Protein AF-A0A933DSN7-F1 (afdb_monomer_lite)

Structure (mmCIF, N/CA/C/O backbone):
data_AF-A0A933DSN7-F1
#
_entry.id   AF-A0A933DSN7-F1
#
loop_
_at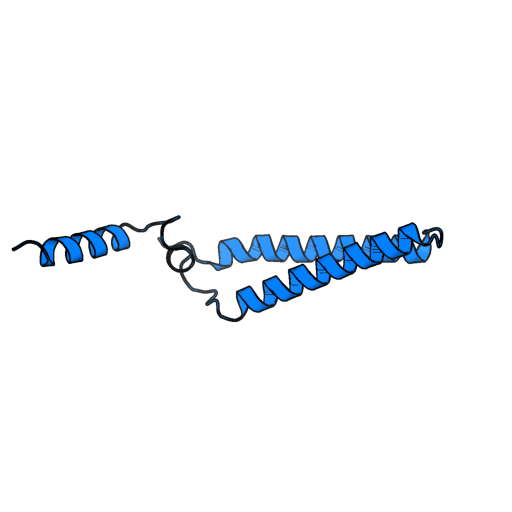om_site.group_PDB
_atom_site.id
_atom_site.type_symbol
_atom_site.label_atom_id
_atom_site.label_alt_id
_atom_site.label_comp_id
_atom_site.label_asym_id
_atom_site.label_entity_id
_atom_site.label_seq_id
_atom_site.pdbx_PDB_ins_code
_atom_site.Cartn_x
_atom_site.Cartn_y
_atom_site.Cartn_z
_atom_site.occupancy
_atom_site.B_iso_or_equiv
_atom_site.auth_seq_id
_atom_site.auth_comp_id
_atom_site.auth_asym_id
_atom_site.auth_atom_id
_atom_site.pdbx_PDB_model_num
ATOM 1 N N . MET A 1 1 ? -27.688 4.779 15.778 1.00 58.72 1 MET A N 1
ATOM 2 C CA . MET A 1 1 ? -27.150 3.624 15.025 1.00 58.72 1 MET A CA 1
ATOM 3 C C . MET A 1 1 ? -25.655 3.838 14.874 1.00 58.72 1 MET A C 1
ATOM 5 O O . MET A 1 1 ? -25.272 4.900 14.402 1.00 58.72 1 MET A O 1
ATOM 9 N N . SER A 1 2 ? -24.823 2.911 15.347 1.00 68.38 2 SER A N 1
ATOM 10 C CA . SER A 1 2 ? -23.366 2.986 15.194 1.00 68.38 2 SER A CA 1
ATOM 11 C C . SER A 1 2 ? -22.962 2.584 13.775 1.00 68.38 2 SER A C 1
ATOM 13 O O . SER A 1 2 ? -23.466 1.597 13.242 1.00 68.38 2 SER A O 1
ATOM 15 N N . ILE A 1 3 ? -22.063 3.352 13.154 1.00 77.06 3 ILE A N 1
ATOM 16 C CA . ILE A 1 3 ? -21.482 2.988 11.859 1.00 77.06 3 ILE A CA 1
ATOM 17 C C . ILE A 1 3 ? -20.335 2.006 12.131 1.00 77.06 3 ILE A C 1
ATOM 19 O O . ILE A 1 3 ? -19.421 2.343 12.897 1.00 77.06 3 ILE A O 1
ATOM 23 N N . PRO A 1 4 ? -20.383 0.794 11.565 1.00 81.44 4 PRO A N 1
ATOM 24 C CA . PRO A 1 4 ? -19.361 -0.208 11.812 1.00 81.44 4 PRO A CA 1
ATOM 25 C C . PRO A 1 4 ? -18.077 0.117 11.037 1.00 81.44 4 PRO A C 1
ATOM 27 O O . PRO A 1 4 ? -18.127 0.593 9.905 1.00 81.44 4 PRO A O 1
ATOM 30 N N . PHE A 1 5 ? -16.915 -0.160 11.630 1.00 80.31 5 PHE A N 1
ATOM 31 C CA . PHE A 1 5 ? -15.607 0.206 11.068 1.00 80.31 5 PHE A CA 1
ATOM 32 C C . PHE A 1 5 ? -15.333 -0.398 9.678 1.00 80.31 5 PHE A C 1
ATOM 34 O O . PHE A 1 5 ? -14.698 0.240 8.831 1.00 80.31 5 PHE A O 1
ATOM 41 N N . TRP A 1 6 ? -15.902 -1.574 9.384 1.00 79.75 6 TRP A N 1
ATOM 42 C CA . TRP A 1 6 ? -15.783 -2.211 8.069 1.00 79.75 6 TRP A CA 1
ATOM 43 C C . TRP A 1 6 ? -16.280 -1.335 6.908 1.00 79.75 6 TRP A C 1
ATOM 45 O O . TRP A 1 6 ? -15.747 -1.451 5.804 1.00 79.75 6 TRP A O 1
ATOM 55 N N . SER A 1 7 ? -17.238 -0.424 7.126 1.00 81.56 7 SER A N 1
ATOM 56 C CA . SER A 1 7 ? -17.764 0.420 6.045 1.00 81.56 7 SER A CA 1
ATOM 57 C C . SER A 1 7 ? -16.727 1.409 5.499 1.00 81.56 7 SER A C 1
ATOM 59 O O . SER A 1 7 ? -16.822 1.810 4.343 1.00 81.56 7 SER A O 1
ATOM 61 N N . MET A 1 8 ? -15.732 1.793 6.308 1.00 81.12 8 MET A N 1
ATOM 62 C CA . MET A 1 8 ? -14.584 2.593 5.860 1.00 81.12 8 MET A CA 1
ATOM 63 C C . MET A 1 8 ? -13.444 1.728 5.320 1.00 81.12 8 MET A C 1
ATOM 65 O O . MET A 1 8 ? -12.763 2.132 4.378 1.00 81.12 8 MET A O 1
ATOM 69 N N . LEU A 1 9 ? -13.241 0.536 5.884 1.00 82.00 9 LEU A N 1
ATOM 70 C CA . LEU A 1 9 ? -12.156 -0.340 5.450 1.00 82.00 9 LEU A CA 1
ATOM 71 C C . LEU A 1 9 ? -12.354 -0.883 4.040 1.00 82.00 9 LEU A C 1
ATOM 73 O O . LEU A 1 9 ? -11.401 -0.914 3.271 1.00 82.00 9 LEU A O 1
ATOM 77 N N . VAL A 1 10 ? -13.575 -1.288 3.687 1.00 85.62 10 VAL A N 1
ATOM 78 C CA . VAL A 1 10 ? -13.874 -1.874 2.371 1.00 85.62 10 VAL A CA 1
ATOM 79 C C . VAL A 1 10 ? -13.419 -0.979 1.204 1.00 85.62 10 VAL A C 1
ATOM 81 O O . VAL A 1 10 ? -12.652 -1.463 0.368 1.00 85.62 10 VAL A O 1
ATOM 84 N N . PRO A 1 11 ? -13.812 0.310 1.117 1.00 88.31 11 PRO A N 1
ATOM 85 C CA . PRO A 1 11 ? -13.353 1.176 0.031 1.00 88.31 11 PRO A CA 1
ATOM 86 C C . PRO A 1 11 ? -11.839 1.428 0.072 1.00 88.31 11 PRO A C 1
ATOM 88 O O . PRO A 1 11 ? -11.209 1.512 -0.982 1.00 88.31 11 PRO A O 1
ATOM 91 N N . TYR A 1 12 ? -11.233 1.488 1.261 1.00 84.81 12 TYR A N 1
ATOM 92 C CA . TYR A 1 12 ? -9.784 1.642 1.406 1.00 84.81 12 TYR A CA 1
ATOM 93 C C . TYR A 1 12 ? -9.011 0.415 0.897 1.00 84.81 12 TYR A C 1
ATOM 95 O O . TYR A 1 12 ? -8.049 0.552 0.141 1.00 84.81 12 TYR A O 1
ATOM 103 N N . THR A 1 13 ? -9.454 -0.796 1.239 1.00 84.19 13 THR A N 1
ATOM 104 C CA . THR A 1 13 ? -8.858 -2.035 0.729 1.00 84.19 13 THR A CA 1
ATOM 105 C C . THR A 1 13 ? -9.013 -2.135 -0.786 1.00 84.19 13 THR A C 1
ATOM 107 O O . THR A 1 13 ? -8.063 -2.505 -1.471 1.00 84.19 13 THR A O 1
ATOM 110 N N . LEU A 1 14 ? -10.170 -1.748 -1.329 1.00 89.75 14 LEU A N 1
ATOM 111 C CA . LEU A 1 14 ? -10.402 -1.737 -2.775 1.00 89.75 14 LEU A CA 1
ATOM 112 C C . LEU A 1 14 ? -9.453 -0.764 -3.494 1.00 89.75 14 LEU A C 1
ATOM 114 O O . LEU A 1 14 ? -8.879 -1.115 -4.525 1.00 89.75 14 LEU A O 1
ATOM 118 N N . TYR A 1 15 ? -9.215 0.415 -2.911 1.00 88.38 15 TYR A N 1
ATOM 119 C CA . TYR A 1 15 ? -8.207 1.359 -3.394 1.00 88.38 15 TYR A CA 1
ATOM 120 C C . TYR A 1 15 ? -6.792 0.759 -3.379 1.00 88.38 15 TYR A C 1
ATOM 122 O O . TYR A 1 15 ? -6.090 0.848 -4.384 1.00 88.38 15 TYR A O 1
ATOM 130 N N . LEU A 1 16 ? -6.382 0.104 -2.286 1.00 84.56 16 LEU A N 1
ATOM 131 C CA . LEU A 1 16 ? -5.061 -0.532 -2.192 1.00 84.56 16 LEU A CA 1
ATOM 132 C C . LEU A 1 16 ? -4.867 -1.645 -3.227 1.00 84.56 16 LEU A C 1
ATOM 134 O O . LEU A 1 16 ? -3.791 -1.751 -3.814 1.00 84.56 16 LEU A O 1
ATOM 138 N N . VAL A 1 17 ? -5.901 -2.452 -3.476 1.00 86.12 17 VAL A N 1
ATOM 139 C CA . VAL A 1 17 ? -5.864 -3.490 -4.514 1.00 86.12 17 VAL A CA 1
ATOM 140 C C . VAL A 1 17 ? -5.689 -2.856 -5.893 1.00 86.12 17 VAL A C 1
ATOM 142 O O . VAL A 1 17 ? -4.810 -3.271 -6.646 1.00 86.12 17 VAL A O 1
ATOM 145 N N . LEU A 1 18 ? -6.478 -1.827 -6.216 1.00 90.06 18 LEU A N 1
ATOM 146 C CA . LEU A 1 18 ? -6.389 -1.138 -7.505 1.00 90.06 18 LEU A CA 1
ATOM 147 C C . LEU A 1 18 ? -5.016 -0.482 -7.703 1.00 90.06 18 LEU A C 1
ATOM 149 O O . LEU A 1 18 ? -4.410 -0.613 -8.764 1.00 90.06 18 LEU A O 1
ATOM 153 N N .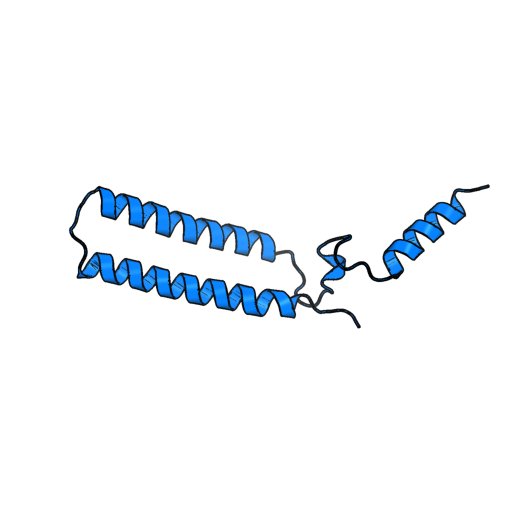 PHE A 1 19 ? -4.495 0.153 -6.657 1.00 84.56 19 PHE A N 1
ATOM 154 C CA . PHE A 1 19 ? -3.155 0.725 -6.640 1.00 84.56 19 PHE A CA 1
ATOM 155 C C . PHE A 1 19 ? -2.066 -0.339 -6.860 1.00 84.56 19 PHE A C 1
ATOM 157 O O . PHE A 1 19 ? -1.171 -0.136 -7.678 1.00 84.56 19 PHE A O 1
ATOM 164 N N . GLY A 1 20 ? -2.175 -1.503 -6.211 1.00 83.62 20 GLY A N 1
ATOM 165 C CA . GLY A 1 20 ? -1.265 -2.630 -6.426 1.00 83.62 20 GLY A CA 1
ATOM 166 C C . GLY A 1 20 ? -1.311 -3.184 -7.856 1.00 83.62 20 GLY A C 1
ATOM 167 O O . GLY A 1 20 ? -0.266 -3.501 -8.423 1.00 83.62 20 GLY A O 1
ATOM 168 N N . VAL A 1 21 ? -2.499 -3.256 -8.469 1.00 89.06 21 VAL A N 1
ATOM 169 C CA . VAL A 1 21 ? -2.658 -3.675 -9.873 1.00 89.06 21 VAL A CA 1
ATOM 170 C C . VAL A 1 21 ? -1.987 -2.682 -10.820 1.00 89.06 21 VAL A C 1
ATOM 172 O O . VAL A 1 21 ? -1.223 -3.104 -11.686 1.00 89.06 21 VAL A O 1
ATOM 175 N N . LEU A 1 22 ? -2.225 -1.378 -10.647 1.00 86.56 22 LEU A N 1
ATOM 176 C CA . LEU A 1 22 ? -1.579 -0.344 -11.464 1.00 86.56 22 LEU A CA 1
ATOM 177 C C . LEU A 1 22 ? -0.056 -0.398 -11.323 1.00 86.56 22 LEU A C 1
ATOM 179 O O . LEU A 1 22 ? 0.654 -0.406 -12.324 1.00 86.56 22 LEU A O 1
ATOM 183 N N . ALA A 1 23 ? 0.441 -0.567 -10.099 1.00 83.25 23 ALA A N 1
ATOM 184 C CA . ALA A 1 23 ? 1.866 -0.717 -9.858 1.00 83.25 23 ALA A CA 1
ATOM 185 C C . ALA A 1 23 ? 2.471 -1.946 -10.554 1.00 83.25 23 ALA A C 1
ATOM 187 O O . ALA A 1 23 ? 3.565 -1.869 -11.111 1.00 83.25 23 ALA A O 1
ATOM 188 N N . ALA A 1 24 ? 1.767 -3.080 -10.563 1.00 83.44 24 ALA A N 1
ATOM 189 C CA . ALA A 1 24 ? 2.209 -4.268 -11.289 1.00 83.44 24 ALA A CA 1
ATOM 190 C C . ALA A 1 24 ? 2.228 -4.040 -12.811 1.00 83.44 24 ALA A C 1
ATOM 192 O O . ALA A 1 24 ? 3.145 -4.507 -13.491 1.00 83.44 24 ALA A O 1
ATOM 193 N N . VAL A 1 25 ? 1.248 -3.300 -13.343 1.00 86.94 25 VAL A N 1
ATOM 194 C CA . VAL A 1 25 ? 1.212 -2.903 -14.758 1.00 86.94 25 VAL A CA 1
ATOM 195 C C . VAL A 1 25 ? 2.394 -1.999 -15.104 1.00 86.94 25 VAL A C 1
ATOM 197 O O . VAL A 1 25 ? 3.006 -2.212 -16.151 1.00 86.94 25 VAL A O 1
ATOM 200 N N . ASP A 1 26 ? 2.763 -1.062 -14.231 1.00 81.50 26 ASP A N 1
ATOM 201 C CA . ASP A 1 26 ? 3.919 -0.178 -14.428 1.00 81.50 26 ASP A CA 1
ATOM 202 C C . ASP A 1 26 ? 5.237 -0.963 -14.441 1.00 81.50 26 ASP A C 1
ATOM 204 O O . ASP A 1 26 ? 6.072 -0.777 -15.331 1.00 81.50 26 ASP A O 1
ATOM 208 N N . VAL A 1 27 ? 5.399 -1.914 -13.515 1.00 81.81 27 VAL A N 1
ATOM 209 C CA . VAL A 1 27 ? 6.548 -2.835 -13.508 1.00 81.81 27 VAL A CA 1
ATOM 210 C C . VAL A 1 27 ? 6.599 -3.644 -14.802 1.00 81.81 27 VAL A C 1
ATOM 212 O O . VAL A 1 27 ? 7.656 -3.732 -15.429 1.00 81.81 27 VAL A O 1
ATOM 215 N N . TYR A 1 28 ? 5.468 -4.209 -15.235 1.00 84.50 28 TYR A N 1
ATOM 216 C CA . TYR A 1 28 ? 5.388 -4.964 -16.485 1.00 84.50 28 TYR A CA 1
ATOM 217 C C . TYR A 1 28 ? 5.752 -4.099 -17.699 1.00 84.50 28 TYR A C 1
ATOM 219 O O . TYR A 1 28 ? 6.567 -4.514 -18.528 1.00 84.50 28 TYR A O 1
ATOM 227 N N . HIS A 1 29 ? 5.196 -2.887 -17.788 1.00 82.81 29 HIS A N 1
ATOM 228 C CA . HIS A 1 29 ? 5.500 -1.943 -18.860 1.00 82.81 29 HIS A CA 1
ATOM 229 C C . HIS A 1 29 ? 6.985 -1.596 -18.888 1.00 82.81 29 HIS A C 1
ATOM 231 O O . HIS A 1 29 ? 7.583 -1.588 -19.962 1.00 82.81 29 HIS A O 1
ATOM 237 N N . MET A 1 30 ? 7.604 -1.368 -17.730 1.00 78.12 30 MET A N 1
ATOM 238 C CA . MET A 1 30 ? 9.027 -1.049 -17.671 1.00 78.12 30 MET A CA 1
ATOM 239 C C . MET A 1 30 ? 9.902 -2.242 -18.066 1.00 78.12 30 MET A C 1
ATOM 241 O O . MET A 1 30 ? 10.847 -2.071 -18.829 1.00 78.12 30 MET A O 1
ATOM 245 N N . VAL A 1 31 ? 9.583 -3.454 -17.607 1.00 80.19 31 VAL A N 1
ATOM 246 C CA . VAL A 1 31 ? 10.336 -4.663 -17.984 1.00 80.19 31 VAL A CA 1
ATOM 247 C C . VAL A 1 31 ? 10.213 -4.950 -19.484 1.00 80.19 31 VAL A C 1
ATOM 249 O O . VAL A 1 31 ? 11.169 -5.427 -20.096 1.00 80.19 31 VAL A O 1
ATOM 252 N N . ARG A 1 32 ? 9.052 -4.670 -20.092 1.00 80.94 32 ARG A N 1
ATOM 253 C CA . ARG A 1 32 ? 8.789 -5.000 -21.499 1.00 80.94 32 ARG A CA 1
ATOM 254 C C . ARG A 1 32 ? 9.197 -3.910 -22.491 1.00 80.94 32 ARG A C 1
ATOM 256 O O . ARG A 1 32 ? 9.673 -4.244 -23.574 1.00 80.94 32 ARG A O 1
ATOM 263 N N . PHE A 1 33 ? 8.978 -2.645 -22.149 1.00 81.12 33 PHE A N 1
ATOM 264 C CA . PHE A 1 33 ? 9.121 -1.495 -23.051 1.00 81.12 33 PHE A CA 1
ATOM 265 C C . PHE A 1 33 ? 10.088 -0.428 -22.526 1.00 81.12 33 PHE A C 1
ATOM 267 O O . PHE A 1 33 ? 10.396 0.525 -23.240 1.00 81.12 33 PHE A O 1
ATOM 274 N N . GLY A 1 34 ? 10.560 -0.555 -21.285 1.00 63.91 34 GLY A N 1
ATOM 275 C CA . GLY A 1 34 ? 11.436 0.425 -20.662 1.00 63.91 34 GLY A CA 1
ATOM 276 C C . GLY A 1 34 ? 12.859 0.364 -21.207 1.00 63.91 34 GLY A C 1
ATOM 277 O O . GLY A 1 34 ? 13.502 -0.682 -21.244 1.00 63.91 34 GLY A O 1
ATOM 278 N N . THR A 1 35 ? 13.391 1.525 -21.575 1.00 64.06 35 THR A N 1
ATOM 279 C CA . THR A 1 35 ? 14.826 1.728 -21.779 1.00 64.06 35 THR A CA 1
ATOM 280 C C . THR A 1 35 ? 15.543 1.503 -20.442 1.00 64.06 35 THR A C 1
ATOM 282 O O . THR A 1 35 ? 15.173 2.128 -19.443 1.00 64.06 35 THR A O 1
ATOM 285 N N . PHE A 1 36 ? 16.566 0.639 -20.411 1.00 68.12 36 PHE A N 1
ATOM 286 C CA . PHE A 1 36 ? 17.360 0.281 -19.218 1.00 68.12 36 PHE A CA 1
ATOM 287 C C . PHE A 1 36 ? 18.283 1.420 -18.736 1.00 68.12 36 PHE A C 1
ATOM 289 O O . PHE A 1 36 ? 19.491 1.256 -18.579 1.00 68.12 36 PHE A O 1
ATOM 296 N N . GLY A 1 37 ? 17.724 2.611 -18.524 1.00 74.69 37 GLY A N 1
ATOM 297 C CA . GLY A 1 37 ? 18.420 3.736 -17.915 1.00 74.69 37 GLY A CA 1
ATOM 298 C C . GLY A 1 37 ? 18.450 3.607 -16.393 1.00 74.69 37 GLY A C 1
ATOM 299 O O . GLY A 1 37 ? 17.450 3.249 -15.770 1.00 74.69 37 GLY A O 1
ATOM 300 N N . MET A 1 38 ? 19.578 3.966 -15.779 1.00 74.62 38 MET A N 1
ATOM 301 C CA . MET A 1 38 ? 19.760 3.932 -14.321 1.00 74.62 38 MET A CA 1
ATOM 302 C C . MET A 1 38 ? 18.715 4.777 -13.566 1.00 74.62 38 MET A C 1
ATOM 304 O O . MET A 1 38 ? 18.295 4.414 -12.471 1.00 74.62 38 MET A O 1
ATOM 308 N N . VAL A 1 39 ? 18.231 5.861 -14.185 1.00 80.25 39 VAL A N 1
ATOM 309 C CA . VAL A 1 39 ? 17.160 6.717 -13.645 1.00 80.25 39 VAL A CA 1
ATOM 310 C C . VAL A 1 39 ? 15.819 5.976 -13.569 1.00 80.25 39 VAL A C 1
ATOM 312 O O . VAL A 1 39 ? 15.157 6.041 -12.537 1.00 80.25 39 VAL A O 1
ATOM 315 N N . ASN A 1 40 ? 15.441 5.223 -14.609 1.00 77.75 40 ASN A N 1
ATOM 316 C CA . ASN A 1 40 ? 14.203 4.430 -14.612 1.00 77.75 40 ASN A CA 1
ATOM 317 C C . ASN A 1 40 ? 14.250 3.317 -13.562 1.00 77.75 40 ASN A C 1
ATOM 319 O O . ASN A 1 40 ? 13.270 3.092 -12.856 1.00 77.75 40 ASN A O 1
ATOM 323 N N . PHE A 1 41 ? 15.406 2.664 -13.412 1.00 77.44 41 PHE A N 1
ATOM 324 C CA . PHE A 1 41 ? 15.600 1.658 -12.371 1.00 77.44 41 PHE A CA 1
ATOM 325 C C . PHE A 1 41 ? 15.413 2.246 -10.965 1.00 77.44 41 PHE A C 1
ATOM 327 O O . PHE A 1 41 ? 14.671 1.684 -10.162 1.00 77.44 41 PHE A O 1
ATOM 334 N N . LEU A 1 42 ? 16.044 3.390 -10.676 1.00 83.62 42 LEU A N 1
ATOM 335 C CA . LEU A 1 42 ? 15.924 4.048 -9.374 1.00 83.62 42 LEU A CA 1
ATOM 336 C C . LEU A 1 42 ? 14.485 4.505 -9.094 1.00 83.62 42 LEU A C 1
ATOM 338 O O . LEU A 1 42 ? 13.993 4.313 -7.983 1.00 83.62 42 LEU A O 1
ATOM 342 N N . ALA A 1 43 ? 13.804 5.072 -10.094 1.00 81.50 43 ALA A N 1
ATOM 343 C CA . ALA A 1 43 ? 12.411 5.490 -9.971 1.00 81.50 43 ALA A CA 1
ATOM 344 C C . ALA A 1 43 ? 11.487 4.301 -9.658 1.00 81.50 43 ALA A C 1
ATOM 346 O O . ALA A 1 43 ? 10.686 4.382 -8.726 1.00 81.50 43 ALA A O 1
ATOM 347 N N . LEU A 1 44 ? 11.646 3.176 -10.365 1.00 79.62 44 LEU A N 1
ATOM 348 C CA . LEU A 1 44 ? 10.867 1.966 -10.097 1.00 79.62 44 LEU A CA 1
ATOM 349 C C . LEU A 1 44 ? 11.189 1.377 -8.720 1.00 79.62 44 LEU A C 1
ATOM 351 O O . LEU A 1 44 ? 10.276 0.981 -8.002 1.00 79.62 44 LEU A O 1
ATOM 355 N N . PHE A 1 45 ? 12.464 1.340 -8.327 1.00 81.94 45 PHE A N 1
ATOM 356 C CA . PHE A 1 45 ? 12.871 0.850 -7.012 1.00 81.94 45 PHE A CA 1
ATOM 357 C C . PHE A 1 45 ? 12.236 1.666 -5.881 1.00 81.94 45 PHE A C 1
ATOM 359 O O . PHE A 1 45 ? 11.657 1.087 -4.965 1.00 81.94 45 PHE A O 1
ATOM 366 N N . LEU A 1 46 ? 12.296 3.000 -5.961 1.00 86.56 46 LEU A N 1
ATOM 367 C CA . LEU A 1 46 ? 11.683 3.891 -4.971 1.00 86.56 46 LEU A CA 1
ATOM 368 C C . LEU A 1 46 ? 10.162 3.749 -4.942 1.00 86.56 46 LEU A C 1
ATOM 370 O O . LEU A 1 46 ? 9.574 3.721 -3.861 1.00 86.56 46 LEU A O 1
ATOM 374 N N . PHE A 1 47 ? 9.535 3.619 -6.112 1.00 83.56 47 PHE A N 1
ATOM 375 C CA . PHE A 1 47 ? 8.104 3.372 -6.214 1.00 83.56 47 PHE A CA 1
ATOM 376 C C . PHE A 1 47 ? 7.729 2.057 -5.521 1.00 83.56 47 PHE A C 1
ATOM 378 O O . PHE A 1 47 ? 6.941 2.072 -4.579 1.00 83.56 47 PHE A O 1
ATOM 385 N N . LEU A 1 48 ? 8.361 0.938 -5.888 1.00 83.06 48 LEU A N 1
ATOM 386 C CA . LEU A 1 48 ? 8.080 -0.374 -5.299 1.00 83.06 48 LEU A CA 1
ATOM 387 C C . LEU A 1 48 ? 8.358 -0.416 -3.791 1.00 83.06 48 LEU A C 1
ATOM 389 O O . LEU A 1 48 ? 7.564 -0.972 -3.032 1.00 83.06 48 LEU A O 1
ATOM 393 N N . ALA A 1 49 ? 9.461 0.194 -3.349 1.00 86.88 49 ALA A N 1
ATOM 394 C CA . ALA A 1 49 ? 9.806 0.303 -1.935 1.00 86.88 49 ALA A CA 1
ATOM 395 C C . ALA A 1 49 ? 8.756 1.111 -1.159 1.00 86.88 49 ALA A C 1
ATOM 397 O O . ALA A 1 49 ? 8.362 0.710 -0.065 1.00 86.88 49 ALA A O 1
ATOM 398 N N . GLY A 1 50 ? 8.255 2.206 -1.739 1.00 85.06 50 GLY A N 1
ATOM 399 C CA . GLY A 1 50 ? 7.169 2.997 -1.165 1.00 85.06 50 GLY A CA 1
ATOM 400 C C . GLY A 1 50 ? 5.878 2.192 -1.011 1.00 85.06 50 GLY A C 1
ATOM 401 O O . GLY A 1 50 ? 5.265 2.218 0.054 1.00 85.06 50 GLY A O 1
ATOM 402 N N . ILE A 1 51 ? 5.501 1.414 -2.030 1.00 85.06 51 ILE A N 1
ATOM 403 C CA . ILE A 1 51 ? 4.323 0.532 -1.974 1.00 85.06 51 ILE A CA 1
ATOM 404 C C . ILE A 1 51 ? 4.475 -0.510 -0.871 1.00 85.06 51 ILE A C 1
ATOM 406 O O . ILE A 1 51 ? 3.576 -0.668 -0.044 1.00 85.06 51 ILE A O 1
ATOM 410 N N . ALA A 1 52 ? 5.613 -1.204 -0.842 1.00 84.50 52 ALA A N 1
ATOM 411 C CA . ALA A 1 52 ? 5.889 -2.218 0.166 1.00 84.50 52 ALA A CA 1
ATOM 412 C C . ALA A 1 52 ? 5.844 -1.625 1.582 1.00 84.50 52 ALA A C 1
ATOM 414 O O . ALA A 1 52 ? 5.267 -2.229 2.485 1.00 84.50 52 ALA A O 1
ATOM 415 N N . LEU A 1 53 ? 6.393 -0.421 1.765 1.00 88.94 53 LEU A N 1
ATOM 416 C CA . LEU A 1 53 ? 6.393 0.276 3.046 1.00 88.94 53 LEU A CA 1
ATOM 417 C C . LEU A 1 53 ? 4.981 0.686 3.482 1.00 88.94 53 LEU A C 1
ATOM 419 O O . LEU A 1 53 ? 4.629 0.467 4.639 1.00 88.94 53 LEU A O 1
ATOM 423 N N . ILE A 1 54 ? 4.159 1.216 2.571 1.00 86.31 54 ILE A N 1
ATOM 424 C CA . ILE A 1 54 ? 2.755 1.549 2.858 1.00 86.31 54 ILE A CA 1
ATOM 425 C C . ILE A 1 54 ? 1.986 0.287 3.252 1.00 86.31 54 ILE A C 1
ATOM 427 O O . ILE A 1 54 ? 1.338 0.279 4.292 1.00 86.31 54 ILE A O 1
ATOM 431 N N . LEU A 1 55 ? 2.098 -0.797 2.479 1.00 83.56 55 LEU A N 1
ATOM 432 C CA . LEU A 1 55 ? 1.411 -2.057 2.782 1.00 83.56 55 LEU A CA 1
ATOM 433 C C . LEU A 1 55 ? 1.844 -2.640 4.131 1.00 83.56 55 LEU A C 1
ATOM 435 O O . LEU A 1 55 ? 0.999 -3.106 4.895 1.00 83.56 55 LEU A O 1
ATOM 439 N N . TRP A 1 56 ? 3.138 -2.580 4.445 1.00 86.88 56 TRP A N 1
ATOM 440 C CA . TRP A 1 56 ? 3.6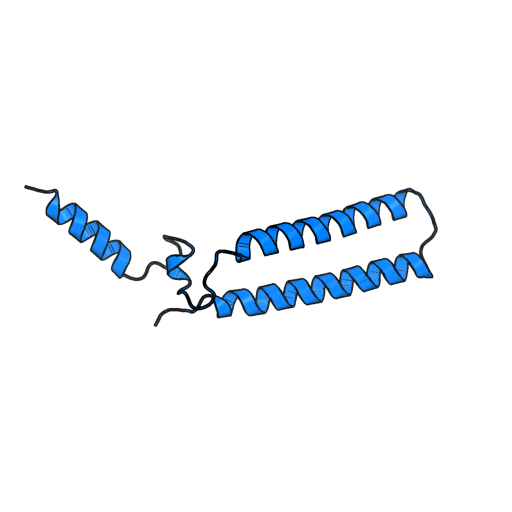77 -3.028 5.727 1.00 86.88 56 TRP A CA 1
ATOM 441 C C . TRP A 1 56 ? 3.124 -2.215 6.903 1.00 86.88 56 TRP A C 1
ATOM 443 O O . TRP A 1 56 ? 2.646 -2.786 7.884 1.00 86.88 56 TRP A O 1
ATOM 453 N N . TRP A 1 57 ? 3.136 -0.885 6.794 1.00 89.00 57 TRP A N 1
ATOM 454 C CA . TRP A 1 57 ? 2.574 0.001 7.816 1.00 89.00 57 TRP A CA 1
ATOM 455 C C . TRP A 1 57 ? 1.075 -0.210 7.997 1.00 89.00 57 TRP A C 1
ATOM 457 O O . TRP A 1 57 ? 0.601 -0.306 9.129 1.00 89.00 57 TRP A O 1
ATOM 467 N N . THR A 1 58 ? 0.338 -0.339 6.895 1.00 84.81 58 THR A N 1
ATOM 468 C CA . THR A 1 58 ? -1.092 -0.642 6.916 1.00 84.81 58 THR A CA 1
ATOM 469 C C . THR A 1 58 ? -1.360 -1.976 7.609 1.00 84.81 58 THR A C 1
ATOM 471 O O . THR A 1 58 ? -2.247 -2.046 8.457 1.00 84.81 58 THR A O 1
ATOM 474 N N . ALA A 1 59 ? -0.577 -3.019 7.314 1.00 83.25 59 ALA A N 1
ATOM 475 C CA . ALA A 1 59 ? -0.715 -4.316 7.968 1.00 83.25 59 ALA A CA 1
ATOM 476 C C . ALA A 1 59 ? -0.510 -4.203 9.484 1.00 83.25 59 ALA A C 1
ATOM 478 O O . ALA A 1 59 ? -1.379 -4.640 10.233 1.00 83.25 59 ALA A O 1
ATOM 479 N N . ILE A 1 60 ? 0.572 -3.554 9.937 1.00 88.44 60 ILE A N 1
ATOM 480 C CA . ILE A 1 60 ? 0.850 -3.336 11.368 1.00 88.44 60 ILE A CA 1
ATOM 481 C C . ILE A 1 60 ? -0.282 -2.560 12.044 1.00 88.44 60 ILE A C 1
ATOM 483 O O . ILE A 1 60 ? -0.733 -2.954 13.119 1.00 88.44 60 ILE A O 1
ATOM 487 N N . ALA A 1 61 ? -0.759 -1.486 11.414 1.00 82.75 61 ALA A N 1
ATOM 488 C CA . ALA A 1 61 ? -1.835 -0.665 11.960 1.00 82.75 61 ALA A CA 1
ATOM 489 C C . ALA A 1 61 ? -3.146 -1.455 12.136 1.00 82.75 61 ALA A C 1
ATOM 491 O O . ALA A 1 61 ? -3.924 -1.154 13.037 1.00 82.75 61 ALA A O 1
ATOM 492 N N . LEU A 1 62 ? -3.378 -2.479 11.309 1.00 82.00 62 LEU A N 1
ATOM 493 C CA . LEU A 1 62 ? -4.598 -3.288 11.312 1.00 82.00 62 LEU A CA 1
ATOM 494 C C . LEU A 1 62 ? -4.562 -4.497 12.260 1.00 82.00 62 LEU A C 1
ATOM 496 O O . LEU A 1 62 ? -5.632 -4.975 12.629 1.00 82.00 62 LEU A O 1
ATOM 500 N N . VAL A 1 63 ? -3.385 -4.991 12.679 1.00 83.38 63 VAL A N 1
ATOM 501 C CA . VAL A 1 63 ? -3.261 -6.230 13.490 1.00 83.38 63 VAL A CA 1
ATOM 502 C C . VAL A 1 63 ? -4.071 -6.179 14.791 1.00 83.38 63 VAL A C 1
ATOM 504 O O . VAL A 1 63 ? -4.604 -7.198 15.222 1.00 83.38 63 VAL A O 1
ATOM 507 N N . GLY A 1 64 ? -4.168 -5.011 15.425 1.00 77.88 64 GLY A N 1
ATOM 508 C CA . GLY A 1 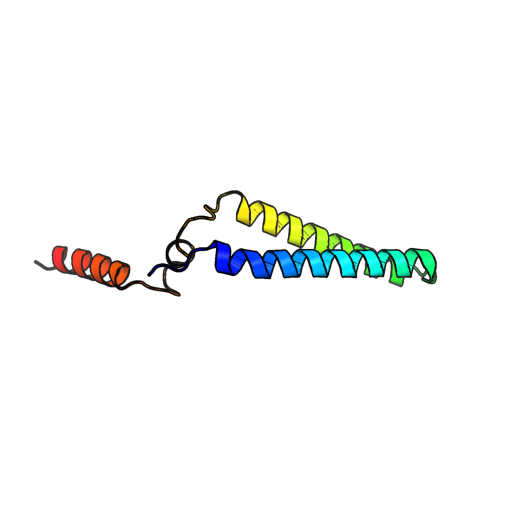64 ? -4.851 -4.841 16.713 1.00 77.88 64 GLY A CA 1
ATOM 509 C C . GLY A 1 64 ? -6.276 -4.301 16.621 1.00 77.88 64 GLY A C 1
ATOM 510 O O . GLY A 1 64 ? -6.882 -4.035 17.658 1.00 77.88 64 GLY A O 1
ATOM 511 N N . ILE A 1 65 ? -6.802 -4.077 15.415 1.00 80.38 65 ILE A N 1
ATOM 512 C CA . ILE A 1 65 ? -8.099 -3.424 15.238 1.00 80.38 65 ILE A CA 1
ATOM 513 C C . ILE A 1 65 ? -9.201 -4.479 15.127 1.00 80.38 65 ILE A C 1
ATOM 515 O O . ILE A 1 65 ? -9.190 -5.304 14.218 1.00 80.38 65 ILE A O 1
ATOM 519 N N . ASP A 1 66 ? -10.187 -4.415 16.026 1.00 80.56 66 ASP A N 1
ATOM 520 C CA . ASP A 1 66 ? -11.450 -5.135 15.860 1.00 80.56 66 ASP A CA 1
ATOM 521 C C . ASP A 1 66 ? -12.255 -4.506 14.710 1.00 80.56 66 ASP A C 1
ATOM 523 O O . ASP A 1 66 ? -12.518 -3.304 14.685 1.00 80.56 66 ASP A O 1
ATOM 527 N N . TRP A 1 67 ? -12.634 -5.327 13.736 1.00 77.44 67 TRP A N 1
ATOM 528 C CA . TRP A 1 67 ? -13.302 -4.925 12.498 1.00 77.44 67 TRP A CA 1
ATOM 529 C C . TRP A 1 67 ? -14.802 -4.700 12.702 1.00 77.44 67 TRP A C 1
ATOM 531 O O . TRP A 1 67 ? -15.452 -4.019 11.900 1.00 77.44 67 TRP A O 1
ATOM 541 N N . LEU A 1 68 ? -15.350 -5.282 13.770 1.00 80.38 68 LEU A N 1
ATOM 542 C CA . LEU A 1 68 ? -16.757 -5.175 14.140 1.00 80.38 68 LEU A CA 1
ATOM 543 C C . LEU A 1 68 ? -17.018 -3.994 15.077 1.00 80.38 68 LEU A C 1
ATOM 545 O O . LEU A 1 68 ? -18.179 -3.667 15.336 1.00 80.38 68 LEU A O 1
ATOM 549 N N . GLN A 1 69 ? -15.967 -3.329 15.562 1.00 80.56 69 GLN A N 1
ATOM 550 C CA . GLN A 1 69 ? -16.139 -2.211 16.474 1.00 80.56 69 GLN A CA 1
ATOM 551 C C . GLN A 1 69 ? -16.770 -0.987 15.773 1.00 80.56 69 GLN A C 1
ATOM 553 O O . GLN A 1 69 ? -16.583 -0.770 14.569 1.00 80.56 69 GLN A O 1
ATOM 558 N N . PRO A 1 70 ? -17.515 -0.149 16.510 1.00 81.31 70 PRO A N 1
ATOM 559 C CA . PRO A 1 70 ? -17.993 1.136 16.010 1.00 81.31 70 PRO A CA 1
ATOM 560 C C . PRO A 1 70 ? -16.845 2.092 15.659 1.00 81.31 70 PRO A C 1
ATOM 562 O O . PRO A 1 70 ? -15.900 2.229 16.435 1.00 81.31 70 PRO A O 1
ATOM 565 N N . ILE A 1 71 ? -16.980 2.853 14.564 1.00 73.56 71 ILE A N 1
ATOM 566 C CA . ILE A 1 71 ? -16.017 3.906 14.167 1.00 73.56 71 ILE A CA 1
ATOM 567 C C . ILE A 1 71 ? -15.718 4.886 15.318 1.00 73.56 71 ILE A C 1
ATOM 569 O O . ILE A 1 71 ? -14.580 5.321 15.489 1.00 73.56 71 ILE A O 1
ATOM 573 N N . GLY A 1 72 ? -16.729 5.208 16.133 1.00 68.25 72 GLY A N 1
ATOM 574 C CA . GLY A 1 72 ? -16.607 6.148 17.252 1.00 68.25 72 GLY A CA 1
ATOM 575 C C . GLY A 1 72 ? -15.636 5.721 18.359 1.00 68.25 72 GLY A C 1
ATOM 576 O O . GLY A 1 72 ? -15.193 6.579 19.116 1.00 68.25 72 GLY A O 1
ATOM 577 N N . ASN A 1 73 ? -15.269 4.436 18.432 1.00 67.44 73 ASN A N 1
ATOM 578 C CA . ASN A 1 73 ? -14.334 3.912 19.433 1.00 67.44 73 ASN A CA 1
ATOM 579 C C . ASN A 1 73 ? -12.873 3.914 18.9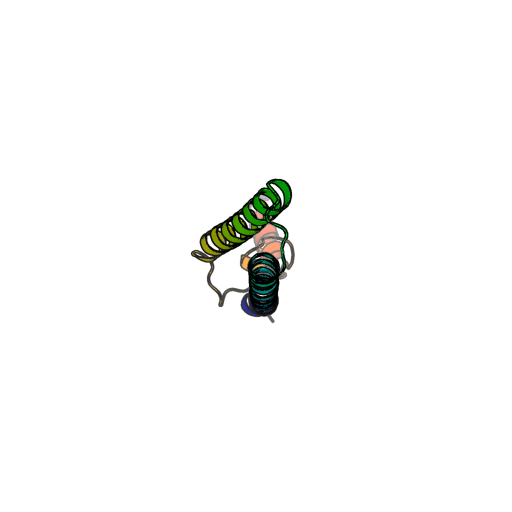50 1.00 67.44 73 ASN A C 1
ATOM 581 O O . ASN A 1 73 ? -11.964 3.834 19.770 1.00 67.44 73 ASN A O 1
ATOM 585 N N . VAL A 1 74 ? -12.642 4.022 17.634 1.00 65.69 74 VAL A N 1
ATOM 586 C CA . VAL A 1 74 ? -11.297 4.012 17.028 1.00 65.69 74 VAL A CA 1
ATOM 587 C C . VAL A 1 74 ? -10.662 5.402 17.063 1.00 65.69 74 VAL A C 1
ATOM 589 O O . VAL A 1 74 ? -9.457 5.529 17.264 1.00 65.69 74 VAL A O 1
ATOM 592 N N . VAL A 1 75 ? -11.472 6.454 16.895 1.00 60.84 75 VAL A N 1
ATOM 593 C CA . VAL A 1 75 ? -11.018 7.845 16.997 1.00 60.84 75 VAL A CA 1
ATOM 594 C C . VAL A 1 75 ? -11.879 8.584 18.021 1.00 60.84 75 VAL A C 1
ATOM 596 O O . VAL A 1 75 ? -12.997 8.996 17.689 1.00 60.84 75 VAL A O 1
ATOM 599 N N . PRO A 1 76 ? -11.389 8.780 19.260 1.00 50.53 76 PRO A N 1
ATOM 600 C CA . PRO A 1 76 ? -12.129 9.536 20.256 1.00 50.53 76 PRO A CA 1
ATOM 601 C C . PRO A 1 76 ? -12.275 10.987 19.774 1.00 50.53 76 PRO A C 1
ATOM 603 O O . PRO A 1 76 ? -11.295 11.715 19.653 1.00 50.53 76 PRO A O 1
ATOM 606 N N . GLY A 1 77 ? -13.510 11.398 19.467 1.00 54.03 77 GLY A N 1
ATOM 607 C CA . GLY A 1 77 ? -13.864 12.805 19.243 1.00 54.03 77 GLY A CA 1
ATOM 608 C C . GLY A 1 77 ? -14.318 13.216 17.837 1.00 54.03 77 GLY A C 1
ATOM 609 O O . GLY A 1 77 ? -14.856 14.310 17.714 1.00 54.03 77 GLY A O 1
ATOM 610 N N . ILE A 1 78 ? -14.188 12.385 16.791 1.00 58.81 78 ILE A N 1
ATOM 611 C CA . ILE A 1 78 ? -14.647 12.774 15.431 1.00 58.81 78 ILE A CA 1
ATOM 612 C C . ILE A 1 78 ? -16.132 12.451 15.202 1.00 58.81 78 ILE A C 1
ATOM 614 O O . ILE A 1 78 ? -16.841 13.205 14.543 1.00 58.81 78 ILE A O 1
ATOM 618 N N . PHE A 1 79 ? -16.626 11.357 15.783 1.00 56.75 79 PHE A N 1
ATOM 619 C CA . PHE A 1 79 ? -17.998 10.874 15.579 1.00 56.75 79 PHE A CA 1
ATOM 620 C C . PHE A 1 79 ? -18.777 10.757 16.889 1.00 56.75 79 PHE A C 1
ATOM 622 O O . PHE A 1 79 ? -19.595 9.851 17.025 1.00 56.75 79 PHE A O 1
ATOM 629 N N . GLY A 1 80 ? -18.477 11.626 17.863 1.00 51.31 80 GLY A N 1
ATOM 630 C CA . GLY A 1 80 ? -19.009 11.573 19.224 1.00 51.31 80 GLY A CA 1
ATOM 631 C C . GLY A 1 80 ? -20.499 11.242 19.265 1.00 51.31 80 GLY A C 1
ATOM 632 O O . GLY A 1 80 ? -21.343 12.094 19.000 1.00 51.31 80 GLY A O 1
ATOM 633 N N . GLY A 1 81 ? -20.812 9.994 19.620 1.00 54.12 81 GLY A N 1
ATOM 634 C CA . GLY A 1 81 ? -22.108 9.679 20.194 1.00 54.12 81 GLY A CA 1
ATOM 635 C C . GLY A 1 81 ? -22.241 10.476 21.487 1.00 54.12 81 GLY A C 1
ATOM 636 O O . GLY A 1 81 ? -21.251 10.671 22.194 1.00 54.12 81 GLY A O 1
ATOM 637 N N . SER A 1 82 ? -23.456 10.937 21.780 1.00 55.72 82 SER A N 1
ATOM 638 C CA . SER A 1 82 ? -23.861 11.660 23.000 1.00 55.72 82 SER A CA 1
ATOM 639 C C . SER A 1 82 ? -23.249 11.130 24.302 1.00 55.72 82 SER A C 1
ATOM 641 O O . SER A 1 82 ? -23.105 11.868 25.274 1.00 55.72 82 SER A O 1
ATOM 643 N N . ASP A 1 83 ? -22.868 9.859 24.294 1.00 57.50 83 ASP A N 1
ATOM 644 C CA . ASP A 1 83 ? -22.471 9.054 25.432 1.00 57.50 83 ASP A CA 1
ATOM 645 C C . ASP A 1 83 ? -21.121 9.498 26.030 1.00 57.50 83 ASP A C 1
ATOM 647 O O . ASP A 1 83 ? -20.943 9.468 27.251 1.00 57.50 83 ASP A O 1
ATOM 651 N N . SER A 1 84 ? -20.186 9.995 25.205 1.00 56.28 84 SER A N 1
ATOM 652 C CA . SER A 1 84 ? -18.883 10.499 25.678 1.00 56.28 84 SER A CA 1
ATOM 653 C C . SER A 1 84 ? -18.997 11.862 26.367 1.00 56.28 84 SER A C 1
ATOM 655 O O . SER A 1 84 ? -18.328 12.105 27.375 1.00 56.28 84 SER A O 1
ATOM 657 N N . ILE A 1 85 ? -19.901 12.724 25.887 1.00 57.81 85 ILE A N 1
ATOM 658 C CA . ILE A 1 85 ? -20.217 13.999 26.541 1.00 57.81 85 ILE A CA 1
ATOM 659 C C . ILE A 1 85 ? -20.915 13.726 27.874 1.00 57.81 85 ILE A C 1
ATOM 661 O O . ILE A 1 85 ? -20.508 14.301 28.882 1.00 57.81 85 ILE A O 1
ATOM 665 N N . SER A 1 86 ? -21.884 12.804 27.926 1.00 54.91 86 SER A N 1
ATOM 666 C CA . SER A 1 86 ? -22.574 12.459 29.178 1.00 54.91 86 SER A CA 1
ATOM 667 C C . SER A 1 86 ? -21.670 11.808 30.226 1.00 54.91 86 SER A C 1
ATOM 669 O O . SER A 1 86 ? -21.843 12.090 31.406 1.00 54.91 86 SER A O 1
ATOM 671 N N . LEU A 1 87 ? -20.678 10.999 29.834 1.00 59.03 87 LEU A N 1
ATOM 672 C CA . LEU A 1 87 ? -19.694 10.438 30.772 1.00 59.03 87 LEU A CA 1
ATOM 673 C C . LEU A 1 87 ? -18.755 11.517 31.324 1.00 59.03 87 LEU A C 1
ATOM 675 O O . LEU A 1 87 ? -18.449 11.506 32.516 1.00 59.03 87 LEU A O 1
ATOM 679 N N . SER A 1 88 ? -18.350 12.480 30.488 1.00 60.16 88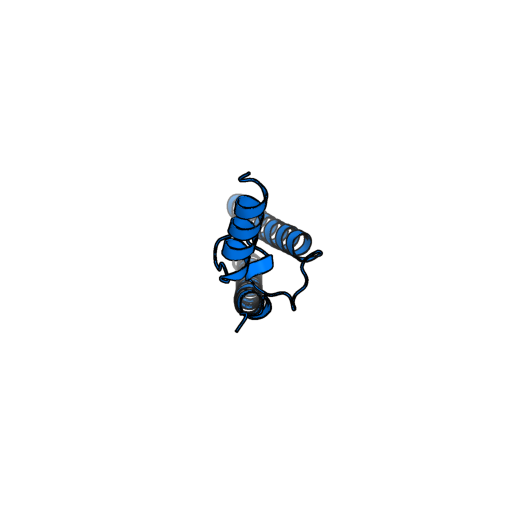 SER A N 1
ATOM 680 C CA . SER A 1 88 ? -17.542 13.619 30.939 1.00 60.16 88 SER A CA 1
ATOM 681 C C . SER A 1 88 ? -18.333 14.562 31.857 1.00 60.16 88 SER A C 1
ATOM 683 O O . SER A 1 88 ? -17.821 14.963 32.897 1.00 60.16 88 SER A O 1
ATOM 685 N N . LEU A 1 89 ? -19.608 14.841 31.551 1.00 58.06 89 LEU A N 1
ATOM 686 C CA . LEU A 1 89 ? -20.493 15.630 32.413 1.00 58.06 89 LEU A CA 1
ATOM 687 C C . LEU A 1 89 ? -20.827 14.907 33.723 1.00 58.06 89 LEU A C 1
ATOM 689 O O . LEU A 1 89 ? -20.847 15.552 34.766 1.00 58.06 89 LEU A O 1
ATOM 693 N N . ALA A 1 90 ? -21.056 13.591 33.694 1.00 59.28 90 ALA A N 1
ATOM 694 C CA . ALA A 1 90 ? -21.294 12.796 34.898 1.00 59.28 90 ALA A CA 1
ATOM 695 C C . ALA A 1 90 ? -20.063 12.808 35.818 1.00 59.28 90 ALA A C 1
ATOM 697 O O . ALA A 1 90 ? -20.196 13.043 37.019 1.00 59.28 90 ALA A O 1
ATOM 698 N N . ALA A 1 91 ? -18.863 12.644 35.254 1.00 59.88 91 ALA A N 1
ATOM 699 C CA . ALA A 1 91 ? -17.609 12.735 35.999 1.00 59.88 91 ALA A CA 1
ATOM 700 C C . ALA A 1 91 ? -17.384 14.136 36.597 1.00 59.88 91 ALA A C 1
ATOM 702 O O . ALA A 1 91 ? -17.029 14.247 37.768 1.00 59.88 91 ALA A O 1
ATOM 703 N N . VAL A 1 92 ? -17.673 15.199 35.837 1.00 61.84 92 VAL A N 1
ATOM 704 C CA . VAL A 1 92 ? -17.585 16.591 36.313 1.00 61.84 92 VAL A CA 1
ATOM 705 C C . VAL A 1 92 ? -18.636 16.891 37.391 1.00 61.84 92 VAL A C 1
ATOM 707 O O . VAL A 1 92 ? -18.330 17.572 38.367 1.00 61.84 92 VAL A O 1
ATOM 710 N N . SER A 1 93 ? -19.850 16.342 37.280 1.00 57.97 93 SER A N 1
ATOM 711 C CA . SER A 1 93 ? -20.913 16.511 38.286 1.00 57.97 93 SER A CA 1
ATOM 712 C C . SER A 1 93 ? -20.636 15.789 39.610 1.00 57.97 93 SER A C 1
ATOM 714 O O . SER A 1 93 ? -21.158 16.199 40.638 1.00 57.97 93 SER A O 1
ATOM 716 N N . LEU A 1 94 ? -19.791 14.752 39.601 1.00 60.09 94 LEU A N 1
ATOM 717 C CA . LEU A 1 94 ? -19.338 14.027 40.797 1.00 60.09 94 LEU A CA 1
ATOM 718 C C . LEU A 1 94 ? -18.125 14.682 41.483 1.00 60.09 94 LEU A C 1
ATOM 720 O O . LEU A 1 94 ? -17.736 14.256 42.568 1.00 60.09 94 LEU A O 1
ATOM 724 N N . GLN A 1 95 ? -17.509 15.683 40.849 1.00 57.78 95 GLN A N 1
ATOM 725 C CA . GLN A 1 95 ? -16.338 16.405 41.364 1.00 57.78 95 GLN A CA 1
ATOM 726 C C . GLN A 1 95 ? -16.666 17.812 41.882 1.00 57.78 95 GLN A C 1
ATOM 728 O O . GLN A 1 95 ? -15.785 18.475 42.431 1.00 57.78 95 GLN A O 1
ATOM 733 N N . LEU A 1 96 ? -17.910 18.270 41.728 1.00 53.41 96 LEU A N 1
ATOM 734 C CA . LEU A 1 96 ? -18.399 19.489 42.366 1.00 53.41 96 LEU A CA 1
ATOM 735 C C . LEU A 1 96 ? -19.022 19.119 43.727 1.00 53.41 96 LEU A C 1
ATOM 737 O O . LEU A 1 96 ? -19.821 18.183 43.763 1.00 53.41 96 LEU A O 1
ATOM 741 N N . PRO A 1 97 ? -18.626 19.783 44.831 1.00 55.38 97 PRO A N 1
ATOM 742 C CA . PRO A 1 97 ? -19.177 19.530 46.164 1.00 55.38 97 PRO A CA 1
ATOM 743 C C . PRO A 1 97 ? -20.660 19.900 46.281 1.00 55.38 97 PRO A C 1
ATOM 745 O O . PRO A 1 97 ? -21.105 20.828 45.564 1.00 55.38 97 PRO A O 1
#

Radius of gyration: 22.25 Å; chains: 1; bounding box: 47×26×69 Å

pLDDT: mean 75.33, std 11.77, range [50.53, 90.06]

Sequence (97 aa):
MSIPFWSMLVPYTLYLVLFGVLAAVDVYHMVRFGTFGMVNFLALFLFLAGIALILWWTAIALVGIDWLQPIGNVVPGIFGGSDSISLSLAAVSLQLP

Foldseek 3Di:
DFDFQLVVVVVVVVVLVVVVVVLVVVVVCCVVPNDPDPVSVVVNVVVVVVNVVVVVVVVVVCPPDDRRDGPCVVDPPPPDDPVVVVVVVVVVVVPDD

Secondary structure (DSSP, 8-state):
-PPBTHHHHHHHHHHHHHHHHHHHHHHHHHHHH----HHHHHHHHHHHHHHHHHHHHHHHHHTT--TTSBHHHHSTTTS--HHHHHHHHHHHHTS--